Protein 7WLH (pdb70)

Nearest PDB structures (foldseek):
  7wlh-assembly1_B  TM=1.004E+00  e=1.954E-29  African swine fever virus
  2lxp-assembly1_A  TM=8.826E-01  e=1.468E-12  Homo sapiens
  3rz3-assembly4_D  TM=8.501E-01  e=4.775E-12  Homo sapiens
  7w76-assembly2_B  TM=8.666E-01  e=3.704E-11  Kluyveromyces lactis NRRL Y-1140
  7k5j-assembly2_E  TM=8.496E-01  e=8.300E-11  Saccharomyces cerevisiae S288C

B-factor: mean 105.03, std 25.99, range [60.43, 207.37]

Radius of gyration: 15.83 Å; Cα contacts (8 Å, |Δi|>4): 238; chains: 1; bounding box: 46×38×28 Å

Structure (mmCIF, N/CA/C/O backbone):
data_7WLH
#
_entry.id   7WLH
#
_cell.length_a   142.302
_cell.length_b   142.302
_cell.length_c   39.319
_cell.angle_alpha   90.000
_cell.angle_beta   90.000
_cell.angle_gamma   120.000
#
_symmetry.space_group_name_H-M   'P 32 2 1'
#
loop_
_entity.id
_entity.type
_entity.pdbx_description
1 polymer 'E2 ubiquitin-conjugating enzyme'
2 water water
#
loop_
_atom_site.group_PDB
_atom_site.id
_atom_site.type_symbol
_atom_site.label_atom_id
_atom_site.label_alt_id
_atom_site.label_comp_id
_atom_site.label_asym_id
_atom_site.label_entity_id
_atom_site.label_seq_id
_atom_site.pdbx_PDB_ins_code
_atom_site.Cartn_x
_atom_site.Cart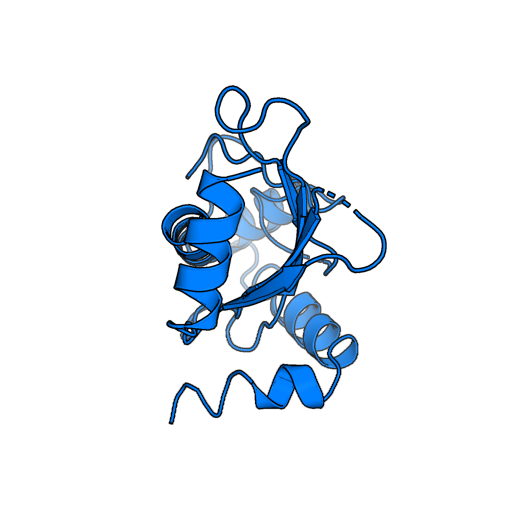n_y
_atom_site.Cartn_z
_atom_site.occupancy
_atom_site.B_iso_or_equiv
_atom_site.auth_seq_id
_atom_site.auth_comp_id
_atom_site.auth_asym_id
_atom_site.auth_atom_id
_atom_site.pdbx_PDB_model_num
ATOM 1 N N . SER A 1 3 ? 70.359 41.408 7.044 1.00 117.41 3 SER B N 1
ATOM 2 C CA . SER A 1 3 ? 69.626 40.551 6.101 1.00 119.18 3 SER B CA 1
ATOM 3 C C . SER A 1 3 ? 69.374 39.157 6.701 1.00 124.85 3 SER B C 1
ATOM 4 O O . SER A 1 3 ? 68.622 38.400 6.082 1.00 132.66 3 SER B O 1
ATOM 7 N N . ARG A 1 4 ? 69.869 38.863 7.906 1.00 108.97 4 ARG B N 1
ATOM 8 C CA . ARG A 1 4 ? 70.081 37.476 8.399 1.00 116.05 4 ARG B CA 1
ATOM 9 C C . ARG A 1 4 ? 68.935 36.986 9.315 1.00 122.54 4 ARG B C 1
ATOM 10 O O . ARG A 1 4 ? 68.492 35.807 9.172 1.00 97.32 4 ARG B O 1
ATOM 18 N N . PHE A 1 5 ? 68.500 37.808 10.274 1.00 137.78 5 PHE B N 1
ATOM 19 C CA . PHE A 1 5 ? 67.299 37.550 11.124 1.00 157.70 5 PHE B CA 1
ATOM 20 C C . PHE A 1 5 ? 66.095 37.406 10.177 1.00 144.10 5 PHE B C 1
ATOM 21 O O . PHE A 1 5 ? 65.399 36.348 10.163 1.00 100.08 5 PHE B O 1
ATOM 29 N N . LEU A 1 6 ? 65.882 38.468 9.391 1.00 130.82 6 LEU B N 1
ATOM 30 C CA . LEU A 1 6 ? 64.936 38.528 8.255 1.00 122.33 6 LEU B CA 1
ATOM 31 C C . LEU A 1 6 ? 64.786 37.127 7.684 1.00 124.54 6 LEU B C 1
ATOM 32 O O . LEU A 1 6 ? 63.701 36.523 7.838 1.00 125.49 6 LEU B O 1
ATOM 37 N N . ILE A 1 7 ? 65.890 36.636 7.118 1.00 102.97 7 ILE B N 1
ATOM 38 C CA . ILE A 1 7 ? 65.945 35.394 6.297 1.00 105.68 7 ILE B CA 1
ATOM 39 C C . ILE A 1 7 ? 65.488 34.195 7.145 1.00 108.04 7 ILE B C 1
ATOM 40 O O . ILE A 1 7 ? 64.784 33.299 6.582 1.00 100.66 7 ILE B O 1
ATOM 45 N N . ALA A 1 8 ? 65.842 34.174 8.436 1.00 103.79 8 ALA B N 1
ATOM 46 C CA . ALA A 1 8 ? 65.379 33.134 9.385 1.00 115.80 8 ALA B CA 1
ATOM 47 C C . ALA A 1 8 ? 63.869 33.300 9.585 1.00 120.04 8 ALA B C 1
ATOM 48 O O . ALA A 1 8 ? 63.120 32.295 9.423 1.00 101.33 8 ALA B O 1
ATOM 50 N N . GLU A 1 9 ? 63.438 34.526 9.906 1.00 118.10 9 GLU B N 1
ATOM 51 C CA . GLU A 1 9 ? 62.007 34.826 10.146 1.00 120.53 9 GLU B CA 1
ATOM 52 C C . GLU A 1 9 ? 61.280 34.371 8.876 1.00 116.98 9 GLU B C 1
ATOM 53 O O . GLU A 1 9 ? 60.361 33.518 8.984 1.00 99.66 9 GLU B O 1
ATOM 59 N N . TYR A 1 10 ? 61.761 34.834 7.712 1.00 108.36 10 TYR B N 1
ATOM 60 C CA . TYR A 1 10 ? 61.155 34.559 6.385 1.00 100.51 10 TYR B CA 1
ATOM 61 C C . TYR A 1 10 ? 60.949 33.051 6.233 1.00 102.48 10 TYR B C 1
ATOM 62 O O . TYR A 1 10 ? 59.800 32.628 5.986 1.00 97.74 10 TYR B O 1
ATOM 71 N N . ARG A 1 11 ? 62.021 32.262 6.378 1.00 112.29 11 ARG B N 1
ATOM 72 C CA . ARG A 1 11 ? 61.948 30.787 6.196 1.00 116.24 11 ARG B CA 1
ATOM 73 C C . ARG A 1 11 ? 60.980 30.244 7.251 1.00 122.22 11 ARG B C 1
ATOM 74 O O . ARG A 1 11 ? 60.178 29.350 6.882 1.00 108.36 11 ARG B O 1
ATOM 82 N N . HIS A 1 12 ? 61.012 30.811 8.474 1.00 133.42 12 HIS B N 1
ATOM 83 C CA . HIS A 1 12 ? 60.161 30.410 9.633 1.00 142.39 12 HIS B CA 1
ATOM 84 C C . HIS A 1 12 ? 58.703 30.429 9.161 1.00 130.15 12 HIS B C 1
ATOM 85 O O . HIS A 1 12 ? 58.012 29.368 9.277 1.00 98.34 12 HIS B O 1
ATOM 92 N N . LEU A 1 13 ? 58.319 31.560 8.551 1.00 120.18 13 LEU B N 1
ATOM 93 C CA . LEU A 1 13 ? 56.939 31.893 8.106 1.00 106.71 13 LEU B CA 1
ATOM 94 C C . LEU A 1 13 ? 56.526 31.021 6.913 1.00 106.58 13 LEU B C 1
ATOM 95 O O . LEU A 1 13 ? 55.382 30.482 6.955 1.00 104.75 13 LEU B O 1
ATOM 100 N N . ILE A 1 14 ? 57.414 30.823 5.926 1.00 110.42 14 ILE B N 1
ATOM 101 C CA . ILE A 1 14 ? 57.120 29.963 4.734 1.00 116.70 14 ILE B CA 1
ATOM 102 C C . ILE A 1 14 ? 56.897 28.519 5.199 1.00 125.45 14 ILE B C 1
ATOM 103 O O . ILE A 1 14 ? 56.080 27.845 4.564 1.00 108.15 14 ILE B O 1
ATOM 108 N N . GLU A 1 15 ? 57.633 28.071 6.227 1.00 138.65 15 GLU B N 1
ATOM 109 C CA . GLU A 1 15 ? 57.503 26.727 6.861 1.00 146.50 15 GLU B CA 1
ATOM 110 C C . GLU A 1 15 ? 56.186 26.629 7.639 1.00 136.24 15 GLU B C 1
ATOM 111 O O . GLU A 1 15 ? 55.675 25.503 7.725 1.00 122.53 15 GLU B O 1
ATOM 117 N N . ASN A 1 16 ? 55.718 27.751 8.213 1.00 136.47 16 ASN B N 1
ATOM 118 C CA . ASN A 1 16 ? 54.582 27.864 9.175 1.00 141.03 16 ASN B CA 1
ATOM 119 C C . ASN A 1 16 ? 53.469 28.733 8.592 1.00 130.51 16 ASN B C 1
ATOM 120 O O . ASN A 1 16 ? 53.101 29.739 9.192 1.00 124.00 16 ASN B O 1
ATOM 125 N N . PRO A 1 17 ? 52.856 28.370 7.445 1.00 133.00 17 PRO B N 1
ATOM 126 C CA . PRO A 1 17 ? 51.817 29.193 6.824 1.00 142.49 17 PRO B CA 1
ATOM 127 C C . PRO A 1 17 ? 50.713 29.620 7.802 1.00 137.08 17 PRO B C 1
ATOM 128 O O . PRO A 1 17 ? 50.247 28.771 8.537 1.00 140.60 17 PRO B O 1
ATOM 132 N N . SER A 1 18 ? 50.319 30.901 7.760 1.00 128.90 18 SER B N 1
ATOM 133 C CA . SER A 1 18 ? 49.303 31.537 8.644 1.00 119.59 18 SER B CA 1
ATOM 134 C C . SER A 1 18 ? 47.922 31.503 7.970 1.00 117.22 18 SER B C 1
ATOM 135 O O . SER A 1 18 ? 47.842 31.640 6.726 1.00 119.91 18 SER B O 1
ATOM 138 N N . GLU A 1 19 ? 46.874 31.334 8.777 1.00 116.93 19 GLU B N 1
ATOM 139 C CA . GLU A 1 19 ? 45.458 31.255 8.335 1.00 119.91 19 GLU B CA 1
ATOM 140 C C . GLU A 1 19 ? 45.073 32.599 7.694 1.00 119.07 19 GLU B C 1
ATOM 141 O O . GLU A 1 19 ? 44.151 32.617 6.823 1.00 114.40 19 GLU B O 1
ATOM 147 N N . ASN A 1 20 ? 45.789 33.671 8.069 1.00 101.15 20 ASN B N 1
ATOM 148 C CA . ASN A 1 20 ? 45.373 35.069 7.803 1.00 104.06 20 ASN B CA 1
ATOM 149 C C . ASN A 1 20 ? 46.574 35.988 7.516 1.00 96.25 20 ASN B C 1
ATOM 150 O O . ASN A 1 20 ? 46.534 37.153 7.922 1.00 93.13 20 ASN B O 1
ATOM 155 N N . PHE A 1 21 ? 47.580 35.509 6.785 1.00 97.75 21 PHE B N 1
ATOM 156 C CA . PHE A 1 21 ? 48.404 36.343 5.871 1.00 93.25 21 PHE B CA 1
ATOM 157 C C . PHE A 1 21 ? 49.346 35.454 5.058 1.00 93.13 21 PHE B C 1
ATOM 158 O O . PHE A 1 21 ? 49.770 34.419 5.568 1.00 111.64 21 PHE B O 1
ATOM 166 N N . LYS A 1 22 ? 49.565 35.841 3.798 1.00 104.40 22 LYS B N 1
ATOM 167 C CA . LYS A 1 22 ? 50.546 35.287 2.826 1.00 97.32 22 LYS B CA 1
ATOM 168 C C . LYS A 1 22 ? 51.652 36.345 2.771 1.00 92.56 22 LYS B C 1
ATOM 169 O O . LYS A 1 22 ? 51.328 37.546 2.677 1.00 93.63 22 LYS B O 1
ATOM 175 N N . ILE A 1 23 ? 52.911 35.945 2.891 1.00 100.54 23 ILE B N 1
ATOM 176 C CA . ILE A 1 23 ? 54.047 36.833 2.506 1.00 106.07 23 ILE B CA 1
ATOM 177 C C . ILE A 1 23 ? 54.878 36.139 1.420 1.00 100.21 23 ILE B C 1
ATOM 178 O O . ILE A 1 23 ? 54.688 34.929 1.162 1.00 98.01 23 ILE B O 1
ATOM 183 N N . SER A 1 24 ? 55.747 36.926 0.794 1.00 97.15 24 SER B N 1
ATOM 184 C CA . SER A 1 24 ? 56.535 36.610 -0.419 1.00 97.52 24 SER B CA 1
ATOM 185 C C . SER A 1 24 ? 57.468 37.801 -0.644 1.00 88.13 24 SER B C 1
ATOM 186 O O . SER A 1 24 ? 57.083 38.920 -0.292 1.00 92.55 24 SER B O 1
ATOM 189 N N . VAL A 1 25 ? 58.664 37.577 -1.167 1.00 88.75 25 VAL B N 1
ATOM 190 C CA . VAL A 1 25 ? 59.659 38.669 -1.341 1.00 93.80 25 VAL B CA 1
ATOM 191 C C . VAL A 1 25 ? 59.288 39.434 -2.603 1.00 96.79 25 VAL B C 1
ATOM 192 O O . VAL A 1 25 ? 58.897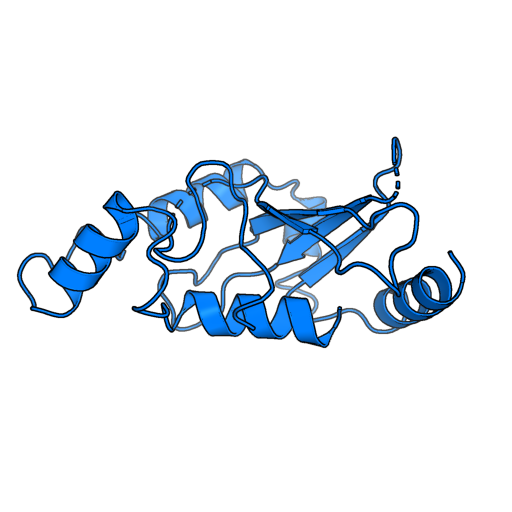 38.786 -3.603 1.00 101.66 25 VAL B O 1
ATOM 196 N N . ASN A 1 26 ? 59.414 40.756 -2.561 1.00 94.47 26 ASN B N 1
ATOM 197 C CA . ASN A 1 26 ? 59.232 41.578 -3.777 1.00 111.30 26 ASN B CA 1
ATOM 198 C C . ASN A 1 26 ? 60.396 41.182 -4.691 1.00 125.64 26 ASN B C 1
ATOM 199 O O . ASN A 1 26 ? 61.567 41.423 -4.325 1.00 122.96 26 ASN B O 1
ATOM 204 N N . GLU A 1 27 ? 60.070 40.475 -5.775 1.00 146.03 27 GLU B N 1
ATOM 205 C CA . GLU A 1 27 ? 61.038 39.952 -6.775 1.00 147.69 27 GLU B CA 1
ATOM 206 C C . GLU A 1 27 ? 62.008 41.080 -7.141 1.00 132.81 27 GLU B C 1
ATOM 207 O O . GLU A 1 27 ? 63.220 40.861 -6.998 1.00 124.82 27 GLU B O 1
ATOM 213 N N . LYS A 1 28 ? 61.471 42.247 -7.533 1.00 131.87 28 LYS B N 1
ATOM 214 C CA . LYS A 1 28 ? 62.229 43.460 -7.964 1.00 138.00 28 LYS B CA 1
ATOM 215 C C . LYS A 1 28 ? 63.093 43.974 -6.809 1.00 137.82 28 LYS B C 1
ATOM 216 O O . LYS A 1 28 ? 64.287 44.161 -7.043 1.00 141.41 28 LYS B O 1
ATOM 222 N N . ASP A 1 29 ? 62.515 44.185 -5.618 1.00 136.49 29 ASP B N 1
ATOM 223 C CA . ASP A 1 29 ? 63.202 44.800 -4.445 1.00 114.15 29 ASP B CA 1
ATOM 224 C C . ASP A 1 29 ? 63.326 43.790 -3.291 1.00 104.96 29 ASP B C 1
ATOM 225 O O . ASP A 1 29 ? 62.349 43.293 -2.752 1.00 101.20 29 ASP B O 1
ATOM 238 N N . THR A 1 31 ? 64.430 44.427 -0.348 1.00 94.60 31 THR B N 1
ATOM 239 C CA . THR A 1 31 ? 64.167 45.108 0.907 1.00 99.26 31 THR B CA 1
ATOM 240 C C . THR A 1 31 ? 62.653 45.261 1.154 1.00 104.13 31 THR B C 1
ATOM 241 O O . THR A 1 31 ? 62.288 45.951 2.129 1.00 108.43 31 THR B O 1
ATOM 245 N N . GLU A 1 32 ? 61.799 44.627 0.346 1.00 99.35 32 GLU B N 1
ATOM 246 C CA . GLU A 1 32 ? 60.323 44.703 0.485 1.00 92.39 32 GLU B CA 1
ATOM 247 C C . GLU A 1 32 ? 59.745 43.290 0.524 1.00 82.35 32 GLU B C 1
ATOM 248 O O . GLU A 1 32 ? 60.185 42.462 -0.255 1.00 92.72 32 GLU B O 1
ATOM 254 N N . TRP A 1 33 ? 58.788 43.026 1.402 1.00 84.48 33 TRP B N 1
ATOM 255 C CA . TRP A 1 33 ? 57.908 41.843 1.266 1.00 94.13 33 TRP B CA 1
ATOM 256 C C . TRP A 1 33 ? 56.517 42.313 0.872 1.00 98.55 33 TRP B C 1
ATOM 257 O O . TRP A 1 33 ? 56.051 43.323 1.425 1.00 120.33 33 TRP B O 1
ATOM 268 N N . ASP A 1 34 ? 55.909 41.595 -0.062 1.00 94.33 34 ASP B N 1
ATOM 269 C CA . ASP A 1 34 ? 54.483 41.725 -0.418 1.00 92.17 34 ASP B CA 1
ATOM 270 C C . ASP A 1 34 ? 53.721 40.857 0.570 1.00 93.66 34 ASP B C 1
ATOM 271 O O . ASP A 1 34 ? 54.000 39.648 0.638 1.00 93.78 34 ASP B O 1
ATOM 276 N N . VAL A 1 35 ? 52.789 41.459 1.292 1.00 92.15 35 VAL B N 1
ATOM 277 C CA . VAL A 1 35 ? 51.813 40.709 2.122 1.00 86.09 35 VAL B CA 1
ATOM 278 C C . VAL A 1 35 ? 50.435 40.873 1.504 1.00 81.04 35 VAL B C 1
ATOM 279 O O . VAL A 1 35 ? 50.191 41.882 0.777 1.00 79.46 35 VAL B O 1
ATOM 283 N N . ILE A 1 36 ? 49.607 39.886 1.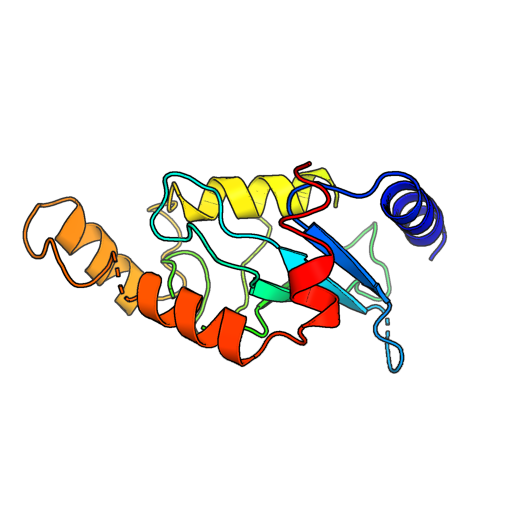798 1.00 75.17 36 ILE B N 1
ATOM 284 C CA . ILE A 1 36 ? 48.128 39.935 1.752 1.00 81.73 36 ILE B CA 1
ATOM 285 C C . ILE A 1 36 ? 47.692 39.572 3.160 1.00 87.19 36 ILE B C 1
ATOM 286 O O . ILE A 1 36 ? 48.007 38.427 3.530 1.00 83.57 36 ILE B O 1
ATOM 291 N N . LEU A 1 37 ? 47.057 40.463 3.935 1.00 84.76 37 LEU B N 1
ATOM 292 C CA . LEU A 1 37 ? 46.472 39.969 5.207 1.00 97.02 37 LEU B CA 1
ATOM 293 C C . LEU A 1 37 ? 44.963 39.925 5.088 1.00 87.81 37 LEU B C 1
ATOM 294 O O . LEU A 1 37 ? 44.400 40.827 4.528 1.00 79.47 37 LEU B O 1
ATOM 299 N N . ARG A 1 38 ? 44.381 38.836 5.577 1.00 96.02 38 ARG B N 1
ATOM 300 C CA . ARG A 1 38 ? 42.940 38.571 5.433 1.00 100.57 38 ARG B CA 1
ATOM 301 C C . ARG A 1 38 ? 42.195 39.357 6.501 1.00 94.99 38 ARG B C 1
ATOM 302 O O . ARG A 1 38 ? 42.603 39.354 7.684 1.00 95.98 38 ARG B O 1
ATOM 310 N N . GLY A 1 39 ? 41.096 39.960 6.092 1.00 91.79 39 GLY B N 1
ATOM 311 C CA . GLY A 1 39 ? 40.239 40.710 7.017 1.00 103.81 39 GLY B CA 1
ATOM 312 C C . GLY A 1 39 ? 39.698 39.815 8.122 1.00 88.26 39 GLY B C 1
ATOM 313 O O . GLY A 1 39 ? 39.185 38.737 7.852 1.00 89.48 39 GLY B O 1
ATOM 314 N N . PRO A 1 40 ? 39.747 40.265 9.386 1.00 83.25 40 PRO B N 1
ATOM 315 C CA . PRO A 1 40 ? 39.262 39.457 10.496 1.00 85.00 40 PRO B CA 1
ATOM 316 C C . PRO A 1 40 ? 37.799 39.103 10.275 1.00 87.58 40 PRO B C 1
ATOM 317 O O . PRO A 1 40 ? 37.008 39.959 9.884 1.00 88.81 40 PRO B O 1
ATOM 321 N N . PRO A 1 41 ? 37.410 37.822 10.461 1.00 91.51 41 PRO B N 1
ATOM 322 C CA . PRO A 1 41 ? 36.006 37.428 10.419 1.00 92.06 41 PRO B CA 1
ATOM 323 C C . PRO A 1 41 ? 35.215 38.052 11.564 1.00 91.97 41 PRO B C 1
ATOM 324 O O . PRO A 1 41 ? 35.827 38.432 12.542 1.00 93.04 41 PRO B O 1
ATOM 328 N N . ASP A 1 42 ? 33.894 38.113 11.377 1.00 103.83 42 ASP B N 1
ATOM 329 C CA . ASP A 1 42 ? 32.879 38.703 12.292 1.00 106.89 42 ASP B CA 1
ATOM 330 C C . ASP A 1 42 ? 33.176 40.184 12.493 1.00 96.81 42 ASP B C 1
ATOM 331 O O . ASP A 1 42 ? 32.801 40.715 13.536 1.00 127.14 42 ASP B O 1
ATOM 336 N N . THR A 1 43 ? 33.806 40.809 11.499 1.00 96.79 43 THR B N 1
ATOM 337 C CA . THR A 1 43 ? 34.025 42.273 11.407 1.00 89.66 43 THR B CA 1
ATOM 338 C C . THR A 1 43 ? 33.594 42.733 10.018 1.00 92.43 43 THR B C 1
ATOM 339 O O . THR A 1 43 ? 33.351 41.894 9.142 1.00 84.93 43 THR B O 1
ATOM 343 N N . PHE A 1 44 ? 33.545 44.037 9.821 1.00 89.79 44 PHE B N 1
ATOM 344 C CA . PHE A 1 44 ? 33.210 44.655 8.524 1.00 82.64 44 PHE B CA 1
ATOM 345 C C . PHE A 1 44 ? 34.179 44.197 7.428 1.00 85.02 44 PHE B C 1
ATOM 346 O O . PHE A 1 44 ? 33.761 44.134 6.256 1.00 88.05 44 PHE B O 1
ATOM 354 N N . TYR A 1 45 ? 35.422 43.882 7.804 1.00 80.57 45 TYR B N 1
ATOM 355 C CA . TYR A 1 45 ? 36.529 43.516 6.889 1.00 76.44 45 TYR B CA 1
ATOM 356 C C . TYR A 1 45 ? 36.402 42.037 6.493 1.00 81.48 45 TYR B C 1
ATOM 357 O O . TYR A 1 45 ? 37.261 41.599 5.708 1.00 81.30 45 TYR B O 1
ATOM 366 N N . GLU A 1 46 ? 35.315 41.366 6.908 1.00 86.92 46 GLU B N 1
ATOM 367 C CA . GLU A 1 46 ? 35.037 39.906 6.769 1.00 95.01 46 GLU B CA 1
ATOM 368 C C . GLU A 1 46 ? 35.856 39.271 5.643 1.00 101.75 46 GLU B C 1
ATOM 369 O O . GLU A 1 46 ? 36.679 38.395 5.962 1.00 128.74 46 GLU B O 1
ATOM 375 N N . GLY A 1 47 ? 35.651 39.635 4.379 1.00 78.05 47 GLY B N 1
ATOM 376 C CA . GLY A 1 47 ? 36.198 38.792 3.289 1.00 85.50 47 GLY B CA 1
ATOM 377 C C . GLY A 1 47 ? 37.431 39.363 2.599 1.00 89.26 47 GLY B C 1
ATOM 378 O O . GLY A 1 47 ? 37.575 39.135 1.399 1.00 82.66 47 GLY B O 1
ATOM 379 N N . GLY A 1 48 ? 38.345 39.949 3.362 1.00 88.06 48 GLY B N 1
ATOM 380 C CA . GLY A 1 48 ? 39.283 40.999 2.944 1.00 88.13 48 GLY B CA 1
ATOM 381 C C . GLY A 1 48 ? 40.310 40.591 1.907 1.00 88.07 48 GLY B C 1
ATOM 382 O O . GLY A 1 48 ? 40.178 41.027 0.774 1.00 118.23 48 GLY B O 1
ATOM 383 N N . LEU A 1 49 ? 41.397 39.943 2.295 1.00 96.58 49 LEU B N 1
ATOM 384 C CA . LEU A 1 49 ? 42.629 39.847 1.445 1.00 102.43 49 LEU B CA 1
ATOM 385 C C . LEU A 1 49 ? 43.134 41.230 1.019 1.00 83.86 49 LEU B C 1
ATOM 386 O O . LEU A 1 49 ? 42.931 41.560 -0.143 1.00 83.04 49 LEU B O 1
ATOM 391 N N . PHE A 1 50 ? 43.823 41.960 1.902 1.00 76.86 50 PHE B N 1
ATOM 392 C CA . PHE A 1 50 ? 44.368 43.314 1.622 1.00 86.49 50 PHE B CA 1
ATOM 393 C C . PHE A 1 50 ? 45.876 43.222 1.341 1.00 81.35 50 PHE B C 1
ATOM 394 O O . PHE A 1 50 ? 46.676 42.887 2.230 1.00 89.03 50 PHE B O 1
ATOM 402 N N . LYS A 1 51 ? 46.261 43.526 0.107 1.00 87.51 51 LYS B N 1
ATOM 403 C CA . LYS A 1 51 ? 47.676 43.611 -0.326 1.00 87.58 51 LYS B CA 1
ATOM 404 C C . LYS A 1 51 ? 48.310 44.789 0.405 1.00 75.17 51 LYS B C 1
ATOM 405 O O . LYS A 1 51 ? 47.656 45.826 0.504 1.00 68.64 51 LYS B O 1
ATOM 411 N N . ALA A 1 52 ? 49.547 44.632 0.866 1.00 72.92 52 ALA B N 1
ATOM 412 C CA . ALA A 1 52 ? 50.416 45.746 1.319 1.00 73.84 52 ALA B CA 1
ATOM 413 C C . ALA A 1 52 ? 51.894 45.356 1.161 1.00 77.66 52 ALA B C 1
ATOM 414 O O . ALA A 1 52 ? 52.176 44.174 0.772 1.00 72.40 52 ALA B O 1
ATOM 416 N N . LYS A 1 53 ? 52.794 46.299 1.457 1.00 74.93 53 LYS B N 1
ATOM 417 C CA . LYS A 1 53 ? 54.271 46.130 1.370 1.00 91.35 53 LYS B CA 1
ATOM 418 C C . LYS A 1 53 ? 54.892 46.377 2.748 1.00 89.25 53 LYS B C 1
ATOM 419 O O . LYS A 1 53 ? 54.688 47.458 3.322 1.00 88.61 53 LYS B O 1
ATOM 425 N N . ILE A 1 54 ? 55.687 45.439 3.241 1.00 95.43 54 ILE B N 1
ATOM 426 C CA . ILE A 1 54 ? 56.629 45.740 4.347 1.00 88.78 54 ILE B CA 1
ATOM 427 C C . ILE A 1 54 ? 57.953 46.065 3.689 1.00 81.96 54 ILE B C 1
ATOM 428 O O . ILE A 1 54 ? 58.498 45.175 3.055 1.00 98.00 54 ILE B O 1
ATOM 433 N N . ALA A 1 55 ? 58.400 47.303 3.818 1.00 87.00 55 ALA B N 1
ATOM 434 C CA . ALA A 1 55 ? 59.738 47.759 3.394 1.00 94.47 55 ALA B CA 1
ATOM 435 C C . ALA A 1 55 ? 60.656 47.805 4.619 1.00 100.40 55 ALA B C 1
ATOM 436 O O . ALA A 1 55 ? 60.414 48.619 5.513 1.00 96.83 55 ALA B O 1
ATOM 438 N N . PHE A 1 56 ? 61.702 46.987 4.645 1.00 98.44 56 PHE B N 1
ATOM 439 C CA . PHE A 1 56 ? 62.753 47.067 5.688 1.00 92.66 56 PHE B CA 1
ATOM 440 C C . PHE A 1 56 ? 63.805 48.102 5.287 1.00 93.39 56 PHE B C 1
ATOM 441 O O . PHE A 1 56 ? 64.368 48.028 4.200 1.00 107.08 56 PHE B O 1
ATOM 449 N N . PRO A 1 57 ? 64.088 49.128 6.117 1.00 92.85 57 PRO B N 1
ATOM 450 C CA . PRO A 1 57 ? 65.164 50.066 5.825 1.00 91.41 57 PRO B CA 1
ATOM 451 C C . PRO A 1 57 ? 66.518 49.381 5.753 1.00 105.96 57 PRO B C 1
ATOM 452 O O . PRO A 1 57 ? 66.647 48.188 6.039 1.00 100.34 57 PRO B O 1
ATOM 456 N N . PRO A 1 58 ? 67.557 50.131 5.333 1.00 118.70 58 PRO B N 1
ATOM 457 C CA . PRO A 1 58 ? 68.899 49.565 5.201 1.00 119.09 58 PRO B CA 1
ATOM 458 C C . PRO A 1 58 ? 69.405 48.896 6.493 1.00 119.07 58 PRO B C 1
ATOM 459 O O . PRO A 1 58 ? 69.813 47.711 6.458 1.00 98.16 58 PRO B O 1
ATOM 463 N N . GLU A 1 59 ? 69.344 49.645 7.601 1.00 121.82 59 GLU B N 1
ATOM 464 C CA . GLU A 1 59 ? 69.735 49.178 8.967 1.00 143.11 59 GLU B CA 1
ATOM 465 C C . GLU A 1 59 ? 68.747 48.134 9.513 1.00 132.41 59 GLU B C 1
ATOM 466 O O . GLU A 1 59 ? 69.132 47.317 10.386 1.00 102.04 59 GLU B O 1
ATOM 472 N N . TYR A 1 60 ? 67.494 48.173 9.079 1.00 125.62 60 TYR B N 1
ATOM 473 C CA . TYR A 1 60 ? 66.439 47.454 9.815 1.00 121.05 60 TYR B CA 1
ATOM 474 C C . TYR A 1 60 ? 66.982 47.330 11.231 1.00 139.50 60 TYR B C 1
ATOM 475 O O . TYR A 1 60 ? 67.367 48.349 11.796 1.00 170.83 60 TYR B O 1
ATOM 484 N N . PRO A 1 61 ? 67.209 46.124 11.799 1.00 120.42 61 PRO B N 1
ATOM 485 C CA . PRO A 1 61 ? 66.715 45.874 13.157 1.00 98.52 61 PRO B CA 1
ATOM 486 C C . PRO A 1 61 ? 66.668 47.211 13.912 1.00 98.93 61 PRO B C 1
ATOM 487 O O . PRO A 1 61 ? 65.650 47.527 14.499 1.00 91.82 61 PRO B O 1
ATOM 491 N N . TYR A 1 62 ? 67.732 48.009 13.778 1.00 105.02 62 TYR B N 1
ATOM 492 C CA . TYR A 1 62 ? 67.895 49.347 14.413 1.00 107.27 62 TYR B CA 1
ATOM 493 C C . TYR A 1 62 ? 66.735 50.301 14.095 1.00 95.91 62 TYR B C 1
ATOM 494 O O . TYR A 1 62 ? 66.321 51.024 14.998 1.00 118.85 62 TYR B O 1
ATOM 503 N N . ALA A 1 63 ? 66.267 50.355 12.852 1.00 103.11 63 ALA B N 1
ATOM 504 C CA . ALA A 1 63 ? 65.057 51.115 12.460 1.00 101.45 63 ALA B CA 1
ATOM 505 C C . ALA A 1 63 ? 63.889 50.146 12.290 1.00 107.22 63 ALA B C 1
ATOM 506 O O . ALA A 1 63 ? 64.048 48.974 11.928 1.00 94.94 63 ALA B O 1
ATOM 508 N N . PRO A 1 64 ? 62.655 50.615 12.544 1.00 105.97 64 PRO B N 1
ATOM 509 C CA . PRO A 1 64 ? 61.495 49.750 12.408 1.00 99.06 64 PRO B CA 1
ATOM 510 C C . PRO A 1 64 ? 61.086 49.649 10.938 1.00 105.60 64 PRO B C 1
ATOM 511 O O . PRO A 1 64 ? 61.248 50.603 10.151 1.00 93.79 64 PRO B O 1
ATOM 515 N N . PRO A 1 65 ? 60.536 48.479 10.542 1.00 87.54 65 PRO B N 1
ATOM 516 C CA . PRO A 1 65 ? 59.975 48.298 9.215 1.00 88.93 65 PRO B CA 1
ATOM 517 C C . PRO A 1 65 ? 58.736 49.191 9.039 1.00 96.66 65 PRO B C 1
ATOM 518 O O . PRO A 1 65 ? 58.005 49.375 9.985 1.00 89.35 65 PRO B O 1
ATOM 522 N N . ARG A 1 66 ? 58.587 49.753 7.834 1.00 106.10 66 ARG B N 1
ATOM 523 C CA . ARG A 1 66 ? 57.453 50.601 7.392 1.00 92.77 66 ARG B CA 1
ATOM 524 C C . ARG A 1 66 ? 56.451 49.681 6.689 1.00 88.25 66 ARG B C 1
ATOM 525 O O . ARG A 1 66 ? 56.895 48.679 6.125 1.00 88.12 66 ARG B O 1
ATOM 533 N N . LEU A 1 67 ? 55.149 49.936 6.874 1.00 93.75 67 LEU B N 1
ATOM 534 C CA . LEU A 1 67 ? 54.035 49.111 6.336 1.00 81.64 67 LEU B CA 1
ATOM 535 C C . LEU A 1 67 ? 53.102 50.027 5.555 1.00 84.81 67 LEU B C 1
ATOM 536 O O . LEU A 1 67 ? 52.664 51.024 6.127 1.00 85.23 67 LEU B O 1
ATOM 541 N N . THR A 1 68 ? 52.876 49.712 4.278 1.00 85.95 68 THR B N 1
ATOM 542 C CA . THR A 1 68 ? 52.036 50.508 3.357 1.00 84.59 68 THR B CA 1
ATOM 543 C C . THR A 1 68 ? 51.072 49.592 2.609 1.00 81.53 68 THR B C 1
ATOM 544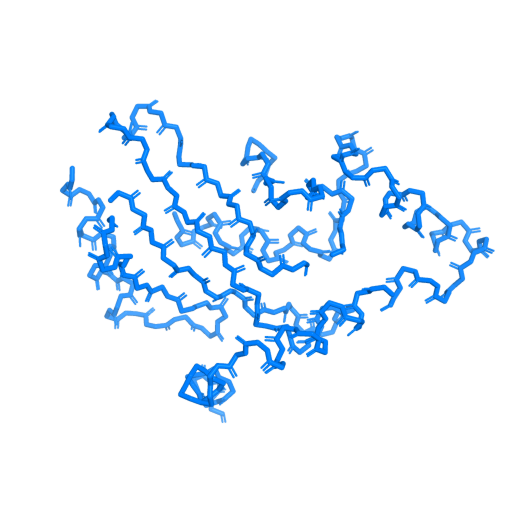 O O . THR A 1 68 ? 51.520 48.653 1.955 1.00 84.53 68 THR B O 1
ATOM 548 N N . PHE A 1 69 ? 49.783 49.861 2.741 1.00 81.65 69 PHE B N 1
ATOM 549 C CA . PHE A 1 69 ? 48.728 49.157 1.990 1.00 84.95 69 PHE B CA 1
ATOM 550 C C . PHE A 1 69 ? 48.793 49.578 0.523 1.00 89.97 69 PHE B C 1
ATOM 551 O O . PHE A 1 69 ? 48.900 50.779 0.203 1.00 83.04 69 PHE B O 1
ATOM 559 N N . THR A 1 70 ? 48.780 48.550 -0.317 1.00 89.72 70 THR B N 1
ATOM 560 C CA . THR A 1 70 ? 48.547 48.575 -1.777 1.00 86.52 70 THR B CA 1
ATOM 561 C C . THR A 1 70 ? 47.055 48.786 -1.995 1.00 82.00 70 THR B C 1
ATOM 562 O O . THR A 1 70 ? 46.697 49.786 -2.614 1.00 81.28 70 THR B O 1
ATOM 566 N N . SER A 1 71 ? 46.242 47.863 -1.470 1.00 74.25 71 SER B N 1
ATOM 567 C CA . SER A 1 71 ? 44.762 47.950 -1.426 1.00 74.61 71 SER B CA 1
ATOM 568 C C . SER A 1 71 ? 44.310 49.312 -0.885 1.00 78.06 71 SER B C 1
ATOM 569 O O . SER A 1 71 ? 44.975 49.915 -0.041 1.00 88.53 71 SER B O 1
ATOM 572 N N . GLU A 1 72 ? 43.198 49.802 -1.390 1.00 83.80 72 GLU B N 1
ATOM 573 C CA . GLU A 1 72 ? 42.520 50.921 -0.730 1.00 86.45 72 GLU B CA 1
ATOM 574 C C . GLU A 1 72 ? 41.966 50.318 0.543 1.00 79.95 72 GLU B C 1
ATOM 575 O O . GLU A 1 72 ? 41.432 49.195 0.519 1.00 71.13 72 GLU B O 1
ATOM 589 N N . TRP A 1 74 ? 39.750 51.360 4.257 1.00 71.50 74 TRP B N 1
ATOM 590 C CA . TRP A 1 74 ? 38.938 52.283 5.024 1.00 79.21 74 TRP B CA 1
ATOM 591 C C . TRP A 1 74 ? 39.135 52.014 6.517 1.00 81.64 74 TRP B C 1
ATOM 592 O O . TRP A 1 74 ? 38.605 51.006 7.047 1.00 79.11 74 TRP B O 1
ATOM 603 N N . HIS A 1 75 ? 39.911 52.863 7.164 1.00 75.71 75 HIS B N 1
ATOM 604 C CA . HIS A 1 75 ? 40.246 52.710 8.591 1.00 81.26 75 HIS B CA 1
ATOM 605 C C . HIS A 1 75 ? 40.802 54.029 9.071 1.00 81.42 75 HIS B C 1
ATOM 606 O O . HIS A 1 75 ? 41.520 54.690 8.324 1.00 88.60 75 HIS B O 1
ATOM 613 N N . PRO A 1 76 ? 40.428 54.453 10.298 1.00 86.55 76 PRO B N 1
ATOM 614 C CA . PRO A 1 76 ? 40.824 55.769 10.794 1.00 81.55 76 PRO B CA 1
ATOM 615 C C . PRO A 1 76 ? 42.335 55.877 11.006 1.00 82.78 76 PRO B C 1
ATOM 616 O O . PRO A 1 76 ? 42.865 56.985 10.925 1.00 81.48 76 PRO B O 1
ATOM 620 N N . ASN A 1 77 ? 42.999 54.741 11.217 1.00 83.56 77 ASN B N 1
ATOM 621 C CA . ASN A 1 77 ? 44.440 54.728 11.576 1.00 87.46 77 ASN B CA 1
ATOM 622 C C . ASN A 1 77 ? 45.325 54.536 10.347 1.00 89.18 77 ASN B C 1
ATOM 623 O O . ASN A 1 77 ? 46.570 54.737 10.470 1.00 89.88 77 ASN B O 1
ATOM 628 N N . ILE A 1 78 ? 44.733 54.189 9.205 1.00 87.69 78 ILE B N 1
ATOM 629 C CA . ILE A 1 78 ? 45.505 54.078 7.942 1.00 80.04 78 ILE B CA 1
ATOM 630 C C . ILE A 1 78 ? 45.264 55.331 7.107 1.00 77.55 78 ILE B C 1
ATOM 631 O O . ILE A 1 78 ? 44.076 55.636 6.852 1.00 74.86 78 ILE B O 1
ATOM 636 N N . TYR A 1 79 ? 46.347 56.003 6.699 1.00 72.94 79 TYR B N 1
ATOM 637 C CA . TYR A 1 79 ? 46.309 57.194 5.816 1.00 76.04 79 TYR B CA 1
ATOM 638 C C . TYR A 1 79 ? 45.780 56.792 4.454 1.00 85.09 79 TYR B C 1
ATOM 639 O O . TYR A 1 79 ? 45.710 55.576 4.159 1.00 80.13 79 TYR B O 1
ATOM 648 N N . SER A 1 80 ? 45.444 57.798 3.653 1.00 91.58 80 SER B N 1
ATOM 649 C CA . SER A 1 80 ? 44.816 57.626 2.322 1.00 94.25 80 SER B CA 1
ATOM 650 C C . SER A 1 80 ? 45.792 56.935 1.372 1.00 91.81 80 SER B C 1
ATOM 651 O O . SER A 1 80 ? 45.320 56.177 0.496 1.00 94.44 80 SER B O 1
ATOM 654 N N . ASP A 1 81 ? 47.092 57.167 1.575 1.00 85.81 81 ASP B N 1
ATOM 655 C CA . ASP A 1 81 ? 48.183 56.519 0.801 1.00 87.00 81 ASP B CA 1
ATOM 656 C C . ASP A 1 81 ? 48.510 55.119 1.341 1.00 84.30 81 ASP B C 1
ATOM 657 O O . ASP A 1 81 ? 49.397 54.481 0.782 1.00 103.63 81 ASP B O 1
ATOM 662 N N . GLY A 1 82 ? 47.891 54.678 2.431 1.00 84.40 82 GLY B N 1
ATOM 663 C CA . GLY A 1 82 ? 48.102 53.321 2.958 1.00 85.86 82 GLY B CA 1
ATOM 664 C C . GLY A 1 82 ? 49.224 53.241 3.986 1.00 83.24 82 GLY B C 1
ATOM 665 O O . GLY A 1 82 ? 49.421 52.131 4.502 1.00 74.50 82 GLY B O 1
ATOM 666 N N . LYS A 1 83 ? 49.948 54.332 4.282 1.00 77.61 83 LYS B N 1
ATOM 667 C CA . LYS A 1 83 ? 50.867 54.350 5.451 1.00 84.76 83 LYS B CA 1
ATOM 668 C C . LYS A 1 83 ? 50.004 54.004 6.675 1.00 86.07 83 LYS B C 1
ATOM 669 O O . LYS A 1 83 ? 48.878 54.543 6.845 1.00 81.96 83 LYS B O 1
ATOM 675 N N . LEU A 1 84 ? 50.462 53.022 7.429 1.00 88.48 84 LEU B N 1
ATOM 676 C CA . LEU A 1 84 ? 49.978 52.706 8.785 1.00 87.83 84 LEU B CA 1
ATOM 677 C C . LEU A 1 84 ? 51.177 52.810 9.716 1.00 93.03 84 LEU B C 1
ATOM 678 O O . LEU A 1 84 ? 52.005 51.878 9.633 1.00 96.91 84 LEU B O 1
ATOM 683 N N . CYS A 1 85 ? 51.291 53.888 10.514 1.00 117.45 85 CYS B N 1
ATOM 684 C CA . CYS A 1 85 ? 52.462 54.151 11.416 1.00 123.20 85 CYS B CA 1
ATOM 685 C C . CYS A 1 85 ? 52.515 53.071 12.507 1.00 118.78 85 CYS B C 1
ATOM 686 O O . CYS A 1 85 ? 51.626 53.063 13.367 1.00 130.68 85 CYS B O 1
ATOM 689 N N . ILE A 1 86 ? 53.525 52.195 12.450 1.00 121.61 86 ILE B N 1
ATOM 690 C CA . ILE A 1 86 ? 53.636 50.931 13.244 1.00 132.91 86 ILE B CA 1
ATOM 691 C C . ILE A 1 86 ? 53.592 51.222 14.756 1.00 137.36 86 ILE B C 1
ATOM 692 O O . ILE A 1 86 ? 53.018 50.380 15.508 1.00 121.52 86 ILE B O 1
ATOM 697 N N . SER A 1 87 ? 54.152 52.364 15.183 1.00 137.20 87 SER B N 1
ATOM 698 C CA . SER A 1 87 ? 54.295 52.793 16.604 1.00 139.55 87 SER B CA 1
ATOM 699 C C . SER A 1 87 ? 53.043 52.447 17.431 1.00 146.00 87 SER B C 1
ATOM 700 O O . SER A 1 87 ? 53.218 52.148 18.630 1.00 187.62 87 SER B O 1
ATOM 703 N N . ILE A 1 88 ? 51.845 52.447 16.826 1.00 126.80 88 ILE B N 1
ATOM 704 C CA . ILE A 1 88 ? 50.565 52.045 17.488 1.00 126.09 88 ILE B CA 1
ATOM 705 C C . ILE A 1 88 ? 50.701 50.617 18.052 1.00 131.45 88 ILE B C 1
ATOM 706 O O . ILE A 1 88 ? 51.072 50.475 19.235 1.00 158.21 88 ILE B O 1
ATOM 711 N N . LEU A 1 89 ? 50.415 49.589 17.259 1.00 128.40 89 LEU B N 1
ATOM 712 C CA . LEU A 1 89 ? 50.661 48.166 17.631 1.00 149.01 89 LEU B CA 1
ATOM 713 C C . LEU A 1 89 ? 50.550 47.320 16.345 1.00 148.77 89 LEU B C 1
ATOM 714 O O . LEU A 1 89 ? 50.505 47.901 15.209 1.00 96.01 89 LEU B O 1
ATOM 719 N N . ILE A 1 107 ? 57.210 40.356 13.356 1.00 98.07 107 ILE B N 1
ATOM 720 C CA . ILE A 1 107 ? 56.544 40.457 12.010 1.00 112.75 107 ILE B CA 1
ATOM 721 C C . ILE A 1 107 ? 55.263 39.629 12.024 1.00 107.15 107 ILE B C 1
ATOM 722 O O . ILE A 1 107 ? 54.212 40.173 11.675 1.00 98.99 107 ILE B O 1
ATOM 727 N N . ASP A 1 108 ? 55.417 38.330 12.260 1.00 109.97 108 ASP B N 1
ATOM 728 C CA . ASP A 1 108 ? 54.409 37.463 12.908 1.00 113.96 108 ASP B CA 1
ATOM 729 C C . ASP A 1 108 ? 53.436 38.325 13.726 1.00 118.50 108 ASP B C 1
ATOM 730 O O . ASP A 1 108 ? 52.213 38.337 13.437 1.00 91.68 108 ASP B O 1
ATOM 735 N N . THR A 1 109 ? 53.975 39.016 14.732 1.00 114.43 109 THR B N 1
ATOM 736 C CA . THR A 1 109 ? 53.197 39.737 15.768 1.00 127.99 109 THR B CA 1
ATOM 737 C C . THR A 1 109 ? 52.587 40.986 15.130 1.00 118.21 109 THR B C 1
ATOM 738 O O . THR A 1 109 ? 51.372 41.244 15.305 1.00 112.67 109 THR B O 1
ATOM 742 N N . ILE A 1 110 ? 53.433 41.726 14.423 1.00 103.28 110 ILE B N 1
ATOM 743 C CA . ILE A 1 110 ? 53.081 43.013 13.769 1.00 96.72 110 ILE B CA 1
ATOM 744 C C . ILE A 1 110 ? 51.870 42.813 12.857 1.00 94.35 110 ILE B C 1
ATOM 745 O O . ILE A 1 110 ? 50.984 43.661 12.890 1.00 97.16 110 ILE B O 1
ATOM 750 N N . LEU A 1 111 ? 51.844 41.759 12.041 1.00 92.54 111 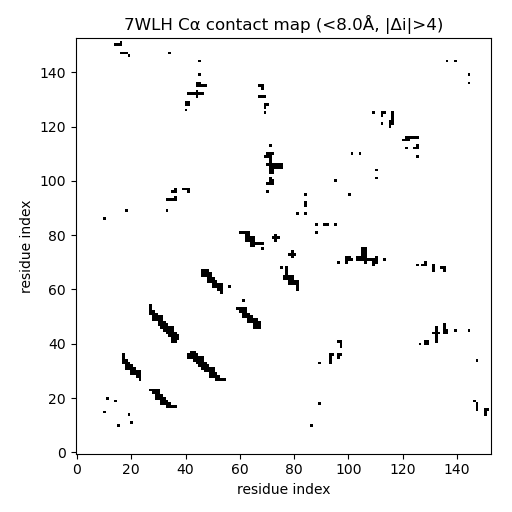LEU B N 1
ATOM 751 C CA . LEU A 1 111 ? 50.719 41.544 11.091 1.00 98.43 111 LEU B CA 1
ATOM 752 C C . LEU A 1 111 ? 49.463 41.234 11.898 1.00 93.72 111 LEU B C 1
ATOM 753 O O . LEU A 1 111 ? 48.418 41.857 11.615 1.00 91.52 111 LEU B O 1
ATOM 758 N N . LEU A 1 112 ? 49.580 40.325 12.869 1.00 100.04 112 LEU B N 1
ATOM 759 C CA . LEU A 1 112 ? 48.429 39.833 13.674 1.00 88.91 112 LEU B CA 1
ATOM 760 C C . LEU A 1 112 ? 47.877 40.992 14.506 1.00 84.69 112 LEU B C 1
ATOM 761 O O . LEU A 1 112 ? 46.648 41.063 14.693 1.00 86.66 112 LEU B O 1
ATOM 766 N N . SER A 1 113 ? 48.754 41.899 14.923 1.00 83.35 113 SER B N 1
ATOM 767 C CA . SER A 1 113 ? 48.384 43.149 15.619 1.00 92.04 113 SER B CA 1
ATOM 768 C C . SER A 1 113 ? 47.548 44.029 14.661 1.00 91.86 113 SER B C 1
ATOM 769 O O . SER A 1 113 ? 46.398 44.380 15.015 1.00 88.46 113 SER B O 1
ATOM 772 N N . VAL A 1 114 ? 48.057 44.328 13.461 1.00 98.72 114 VAL B N 1
ATOM 773 C CA . VAL A 1 114 ? 47.335 45.140 12.433 1.00 88.53 114 VAL B CA 1
ATOM 774 C C . VAL A 1 114 ? 45.935 44.541 12.226 1.00 87.78 114 VAL B C 1
ATOM 775 O O . VAL A 1 114 ? 44.935 45.297 12.210 1.00 77.28 114 VAL B O 1
ATOM 779 N N . ILE A 1 115 ? 45.856 43.223 12.067 1.00 79.77 115 ILE B N 1
ATOM 780 C CA . ILE A 1 115 ? 44.559 42.522 11.874 1.00 82.39 115 ILE B CA 1
ATOM 781 C C . ILE A 1 115 ? 43.640 42.891 13.035 1.00 85.70 115 ILE B C 1
ATOM 782 O O . ILE A 1 115 ? 42.493 43.280 12.749 1.00 94.66 115 ILE B O 1
ATOM 787 N N . SER A 1 116 ? 44.130 42.796 14.275 1.00 87.37 116 SER B N 1
ATOM 788 C CA . SER A 1 116 ? 43.358 43.131 15.502 1.00 87.31 116 SER B CA 1
ATOM 789 C C . SER A 1 116 ? 42.949 44.615 15.453 1.00 87.77 116 SER B C 1
ATOM 790 O O . SER A 1 116 ? 41.775 44.923 15.778 1.00 88.26 116 SER B O 1
ATOM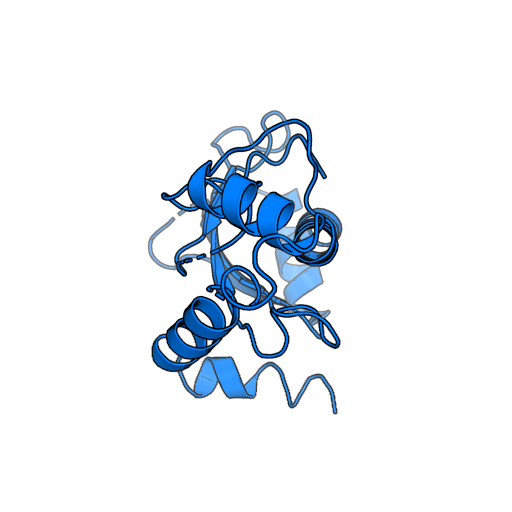 793 N N . LEU A 1 117 ? 43.837 45.512 15.015 1.00 74.81 117 LEU B N 1
ATOM 794 C CA . LEU A 1 117 ? 43.526 46.969 14.983 1.00 70.77 117 LEU B CA 1
ATOM 795 C C . LEU A 1 117 ? 42.370 47.271 14.024 1.00 85.26 117 LEU B C 1
ATOM 796 O O . LEU A 1 117 ? 41.685 48.275 14.249 1.00 86.93 117 LEU B O 1
ATOM 801 N N . LEU A 1 118 ? 42.205 46.494 12.951 1.00 84.61 118 LEU B N 1
ATOM 802 C CA . LEU A 1 118 ? 41.220 46.823 11.892 1.00 89.81 118 LEU B CA 1
ATOM 803 C C . LEU A 1 118 ? 39.850 46.979 12.548 1.00 96.67 118 LEU B C 1
ATOM 804 O O . LEU A 1 118 ? 39.063 47.895 12.173 1.00 102.74 118 LEU B O 1
ATOM 809 N N . ASN A 1 119 ? 39.606 46.127 13.533 1.00 89.46 119 ASN B N 1
ATOM 810 C CA . ASN A 1 119 ? 38.291 46.005 14.200 1.00 93.79 119 ASN B CA 1
ATOM 811 C C . ASN A 1 119 ? 38.238 46.834 15.497 1.00 88.32 119 ASN B C 1
ATOM 812 O O . ASN A 1 119 ? 37.167 46.863 16.078 1.00 93.64 119 ASN B O 1
ATOM 817 N N . GLU A 1 120 ? 39.318 47.503 15.919 1.00 76.34 120 GLU B N 1
ATOM 818 C CA . GLU A 1 120 ? 39.329 48.395 17.105 1.00 79.92 120 GLU B CA 1
ATOM 819 C C . GLU A 1 120 ? 40.105 49.658 16.776 1.00 74.72 120 GLU B C 1
ATOM 820 O O . GLU A 1 120 ? 41.200 49.903 17.273 1.00 81.80 120 GLU B O 1
ATOM 826 N N . PRO A 1 121 ? 39.576 50.532 15.917 1.00 77.25 121 PRO B N 1
ATOM 827 C CA . PRO A 1 121 ? 40.248 51.803 15.677 1.00 78.26 121 PRO B CA 1
ATOM 828 C C . PRO A 1 121 ? 40.641 52.466 17.002 1.00 75.71 121 PRO B C 1
ATOM 829 O O . PRO A 1 121 ? 39.906 52.416 18.000 1.00 85.81 121 PRO B O 1
ATOM 833 N N . ASN A 1 122 ? 41.805 53.072 16.942 1.00 79.96 122 ASN B N 1
ATOM 834 C CA . ASN A 1 122 ? 42.477 53.829 18.012 1.00 96.00 122 ASN B CA 1
ATOM 835 C C . ASN A 1 122 ? 42.055 55.280 17.846 1.00 86.63 122 ASN B C 1
ATOM 836 O O . ASN A 1 122 ? 42.459 55.924 16.887 1.00 89.57 122 ASN B O 1
ATOM 841 N N . PRO A 1 123 ? 41.267 55.859 18.773 1.00 102.76 123 PRO B N 1
ATOM 842 C CA . PRO A 1 123 ? 40.723 57.199 18.564 1.00 91.61 123 PRO B CA 1
ATOM 843 C C . PRO A 1 123 ? 41.751 58.324 18.721 1.00 92.70 123 PRO B C 1
ATOM 844 O O . PRO A 1 123 ? 41.362 59.433 18.510 1.00 84.18 123 PRO B O 1
ATOM 848 N N . ASP A 1 124 ? 43.015 58.010 19.028 1.00 112.36 124 ASP B N 1
ATOM 849 C CA . ASP A 1 124 ? 44.101 59.011 19.234 1.00 130.64 124 ASP B CA 1
ATOM 850 C C . ASP A 1 124 ? 44.585 59.526 17.866 1.00 123.78 124 ASP B C 1
ATOM 851 O O . ASP A 1 124 ? 44.158 60.617 17.518 1.00 109.34 124 ASP B O 1
ATOM 856 N N . SER A 1 125 ? 45.437 58.816 17.112 1.00 134.21 125 SER B N 1
ATOM 857 C CA . SER A 1 125 ? 45.943 59.315 15.799 1.00 141.91 125 SER B CA 1
ATOM 858 C C . SER A 1 125 ? 44.904 59.008 14.713 1.00 132.97 125 SER B C 1
ATOM 859 O O . SER A 1 125 ? 44.609 57.860 14.386 1.00 111.98 125 SER B O 1
ATOM 862 N N . PRO A 1 126 ? 44.244 60.038 14.152 1.00 119.10 126 PRO B N 1
ATOM 863 C CA . PRO A 1 126 ? 43.212 59.846 13.149 1.00 110.71 126 PRO B CA 1
ATOM 864 C C . PRO A 1 126 ? 43.875 60.161 11.804 1.00 116.20 126 PRO B C 1
ATOM 865 O O . PRO A 1 126 ? 43.621 61.231 11.220 1.00 106.31 126 PRO B O 1
ATOM 869 N N . ALA A 1 127 ? 44.762 59.246 11.406 1.00 103.41 127 ALA B N 1
ATOM 870 C CA . ALA A 1 127 ? 45.500 59.222 10.122 1.00 104.72 127 ALA B CA 1
ATOM 871 C C . ALA A 1 127 ? 44.618 59.738 8.980 1.00 97.69 127 ALA B C 1
ATOM 872 O O . ALA A 1 127 ? 44.955 60.749 8.372 1.00 106.72 127 ALA B O 1
ATOM 874 N N . ASN A 1 128 ? 43.534 59.029 8.699 1.00 99.02 128 ASN B N 1
ATOM 875 C CA . ASN A 1 128 ? 42.581 59.339 7.609 1.00 94.62 128 ASN B CA 1
ATOM 876 C C . ASN A 1 128 ? 41.310 59.885 8.252 1.00 93.87 128 ASN B C 1
ATOM 877 O O . ASN A 1 128 ? 40.509 59.079 8.796 1.00 81.28 128 ASN B O 1
ATOM 882 N N . VAL A 1 129 ? 41.139 61.200 8.149 1.00 89.14 129 VAL B N 1
ATOM 883 C CA . VAL A 1 129 ? 40.022 61.969 8.768 1.00 92.68 129 VAL B CA 1
ATOM 884 C C . VAL A 1 129 ? 38.645 61.417 8.344 1.00 88.63 129 VAL B C 1
ATOM 885 O O . VAL A 1 129 ? 37.763 61.207 9.205 1.00 91.29 129 VAL B O 1
ATOM 889 N N . ASP A 1 130 ? 38.434 61.228 7.051 1.00 83.20 130 ASP B N 1
ATOM 890 C CA . ASP A 1 130 ? 37.119 60.814 6.515 1.00 93.55 130 ASP B CA 1
ATOM 891 C C . ASP A 1 130 ? 36.699 59.536 7.246 1.00 83.88 130 ASP B C 1
ATOM 892 O O . ASP A 1 130 ? 35.537 59.431 7.646 1.00 87.97 130 ASP B O 1
ATOM 897 N N . ALA A 1 131 ? 37.612 58.591 7.411 1.00 78.65 131 ALA B N 1
ATOM 898 C CA . ALA A 1 131 ? 37.286 57.258 7.959 1.00 89.62 131 ALA B CA 1
ATOM 899 C C . ALA A 1 131 ? 36.930 57.438 9.435 1.00 87.62 131 ALA B C 1
ATOM 900 O O . ALA A 1 131 ? 35.955 56.827 9.917 1.00 88.15 131 ALA B O 1
ATOM 902 N N . ALA A 1 132 ? 37.703 58.278 10.110 1.00 83.42 132 ALA B N 1
ATOM 903 C CA . ALA A 1 132 ? 37.514 58.646 11.524 1.00 85.04 132 ALA B CA 1
ATOM 904 C C . ALA A 1 132 ? 36.121 59.265 11.705 1.00 86.02 132 ALA B C 1
ATOM 905 O O . ALA A 1 132 ? 35.309 58.598 12.374 1.00 92.13 132 ALA B O 1
ATOM 907 N N . LYS A 1 133 ? 35.833 60.436 11.100 1.00 84.12 133 LYS B N 1
ATOM 908 C CA . LYS A 1 133 ? 34.457 61.017 11.065 1.00 88.04 133 LYS B CA 1
ATOM 909 C C . LYS A 1 133 ? 33.461 59.864 10.886 1.00 84.98 133 LYS B C 1
ATOM 910 O O . LYS A 1 133 ? 32.551 59.705 11.715 1.00 104.38 133 LYS B O 1
ATOM 916 N N . SER A 1 134 ? 33.649 59.055 9.857 1.00 75.05 134 SER B N 1
ATOM 917 C CA . SER A 1 134 ? 32.690 58.001 9.450 1.00 86.51 134 SER B CA 1
ATOM 918 C C . SER A 1 134 ? 32.492 57.010 10.607 1.00 88.60 134 SER B C 1
ATOM 919 O O . SER A 1 134 ? 31.354 56.515 10.822 1.00 81.37 134 SER B O 1
ATOM 922 N N . TYR A 1 135 ? 33.560 56.708 11.337 1.00 87.38 135 TYR B N 1
ATOM 923 C CA . TYR A 1 135 ? 33.506 55.718 12.437 1.00 84.87 135 TYR B CA 1
ATOM 924 C C . TYR A 1 135 ? 32.724 56.313 13.614 1.00 85.89 135 TYR B C 1
ATOM 925 O O . TYR A 1 135 ? 31.768 55.668 14.070 1.00 76.99 135 TYR B O 1
ATOM 934 N N . ARG A 1 136 ? 33.132 57.506 14.061 1.00 85.85 136 ARG B N 1
ATOM 935 C CA . ARG A 1 136 ? 32.430 58.386 15.039 1.00 87.72 136 ARG B CA 1
ATOM 936 C C . ARG A 1 136 ? 30.929 58.391 14.744 1.00 86.51 136 ARG B C 1
ATOM 937 O O . ARG A 1 136 ? 30.152 58.006 15.619 1.00 89.91 136 ARG B O 1
ATOM 945 N N . LYS A 1 137 ? 30.553 58.750 13.519 1.00 87.82 137 LYS B N 1
ATOM 946 C CA . LYS A 1 137 ? 29.148 58.724 13.043 1.00 80.97 137 LYS B CA 1
ATOM 947 C C . LYS A 1 137 ? 28.509 57.351 13.293 1.00 74.58 137 LYS B C 1
ATOM 948 O O . LYS A 1 137 ? 27.405 57.338 13.796 1.00 85.48 137 LYS B O 1
ATOM 954 N N . LEU A 1 138 ? 29.178 56.230 13.045 1.00 78.82 138 LEU B N 1
ATOM 955 C CA . LEU A 1 138 ? 28.641 54.876 13.382 1.00 77.93 138 LEU B CA 1
ATOM 956 C C . LEU A 1 138 ? 28.471 54.676 14.902 1.00 87.79 138 LEU B C 1
ATOM 957 O O . LEU A 1 138 ? 27.561 53.908 15.348 1.00 87.11 138 LEU B O 1
ATOM 962 N N . LEU A 1 139 ? 29.376 55.246 15.690 1.00 87.81 139 LEU B N 1
ATOM 963 C CA . LEU A 1 139 ? 29.486 54.928 17.137 1.00 89.85 139 LEU B CA 1
ATOM 964 C C . LEU A 1 139 ? 28.379 55.664 17.868 1.00 96.37 139 LEU B C 1
ATOM 965 O O . LEU A 1 139 ? 27.679 54.987 18.666 1.00 87.84 139 LEU B O 1
ATOM 970 N N . TYR A 1 140 ? 28.276 56.968 17.558 1.00 83.70 140 TYR B N 1
ATOM 971 C CA . TYR A 1 140 ? 27.279 57.936 18.070 1.00 89.17 140 TYR B CA 1
ATOM 972 C C . TYR A 1 140 ? 25.937 57.776 17.341 1.00 85.33 140 TYR B C 1
ATOM 973 O O . TYR A 1 140 ? 25.016 58.592 17.524 1.00 98.26 140 TYR B O 1
ATOM 982 N N . LYS A 1 141 ? 25.801 56.715 16.556 1.00 93.34 141 LYS B 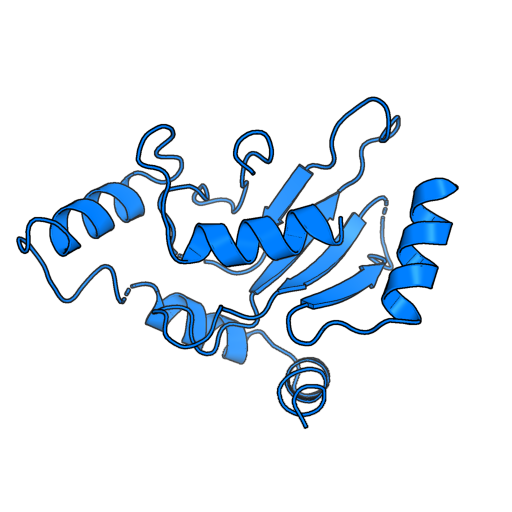N 1
ATOM 983 C CA . LYS A 1 141 ? 24.521 56.339 15.916 1.00 94.66 141 LYS B CA 1
ATOM 984 C C . LYS A 1 141 ? 24.007 57.447 14.978 1.00 91.92 141 LYS B C 1
ATOM 985 O O . LYS A 1 141 ? 22.841 57.357 14.625 1.00 87.32 141 LYS B O 1
ATOM 991 N N . GLU A 1 142 ? 24.839 58.434 14.593 1.00 92.23 142 GLU B N 1
ATOM 992 C CA . GLU A 1 142 ? 24.526 59.532 13.628 1.00 86.32 142 GLU B CA 1
ATOM 993 C C . GLU A 1 142 ? 24.350 58.960 12.212 1.00 86.74 142 GLU B C 1
ATOM 994 O O . GLU A 1 142 ? 23.513 59.457 11.492 1.00 96.24 142 GLU B O 1
ATOM 1000 N N . ASP A 1 143 ? 25.110 57.934 11.844 1.00 96.80 143 ASP B N 1
ATOM 1001 C CA . ASP A 1 143 ? 25.084 57.304 10.505 1.00 82.84 143 ASP B CA 1
ATOM 1002 C C . ASP A 1 143 ? 25.538 55.843 10.618 1.00 79.27 143 ASP B C 1
ATOM 1003 O O . ASP A 1 143 ? 26.739 55.588 10.738 1.00 79.57 143 ASP B O 1
ATOM 1008 N N . LEU A 1 144 ? 24.594 54.921 10.493 1.00 77.81 144 LEU B N 1
ATOM 1009 C CA . LEU A 1 144 ? 24.789 53.482 10.764 1.00 82.69 144 LEU B CA 1
ATOM 1010 C C . LEU A 1 144 ? 25.263 52.735 9.518 1.00 87.08 144 LEU B C 1
ATOM 1011 O O . LEU A 1 144 ? 25.514 51.496 9.648 1.00 84.50 144 LEU B O 1
ATOM 1016 N N . GLU A 1 145 ? 25.350 53.420 8.369 1.00 85.06 145 GLU B N 1
ATOM 1017 C CA . GLU A 1 145 ? 25.409 52.749 7.039 1.00 73.43 145 GLU B CA 1
ATOM 1018 C C . GLU A 1 145 ? 26.787 52.947 6.410 1.00 73.97 145 GLU B C 1
ATOM 1019 O O . GLU A 1 145 ? 27.372 51.951 5.922 1.00 75.89 145 GLU B O 1
ATOM 1025 N N . SER A 1 146 ? 27.300 54.171 6.443 1.00 69.25 146 SER B N 1
ATOM 1026 C CA . SER A 1 146 ? 28.542 54.553 5.734 1.00 74.46 146 SER B CA 1
ATOM 1027 C C . SER A 1 146 ? 29.706 53.647 6.144 1.00 74.56 146 SER B C 1
ATOM 1028 O O . SER A 1 146 ? 30.059 52.791 5.333 1.00 91.35 146 SER B O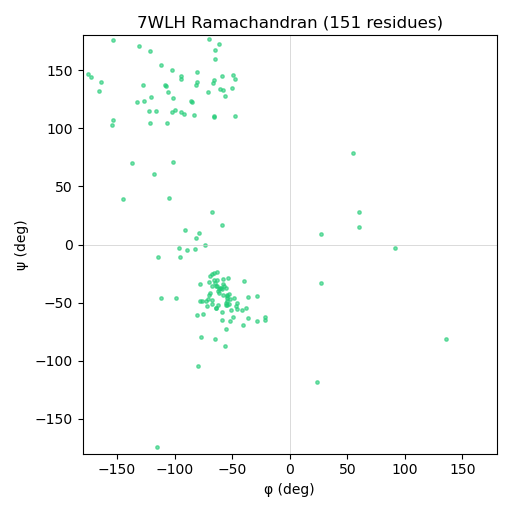 1
ATOM 1031 N N . TYR A 1 147 ? 30.248 53.781 7.359 1.00 84.24 147 TYR B N 1
ATOM 1032 C CA . TYR A 1 147 ? 31.522 53.126 7.750 1.00 76.70 147 TYR B CA 1
ATOM 1033 C C . TYR A 1 147 ? 31.495 51.668 7.290 1.00 78.04 147 TYR B C 1
ATOM 1034 O O . TYR A 1 147 ? 32.444 51.187 6.665 1.00 80.33 147 TYR B O 1
ATOM 1043 N N . PRO A 1 148 ? 30.437 50.890 7.594 1.00 71.10 148 PRO B N 1
ATOM 1044 C CA . PRO A 1 148 ? 30.406 49.481 7.193 1.00 82.07 148 PRO B CA 1
ATOM 1045 C C . PRO A 1 148 ? 30.511 49.247 5.686 1.00 84.26 148 PRO B C 1
ATOM 1046 O O . PRO A 1 148 ? 31.105 48.260 5.233 1.00 93.32 148 PRO B O 1
ATOM 1058 N N . GLU A 1 150 ? 31.601 51.551 3.443 1.00 64.48 150 GLU B N 1
ATOM 1059 C CA . GLU A 1 150 ? 32.910 51.976 2.995 1.00 73.61 150 GLU B CA 1
ATOM 1060 C C . GLU A 1 150 ? 33.921 50.845 3.154 1.00 72.16 150 GLU B C 1
ATOM 1061 O O . GLU A 1 150 ? 34.802 50.729 2.322 1.00 101.14 150 GLU B O 1
ATOM 1067 N N . VAL A 1 151 ? 33.778 50.007 4.158 1.00 78.27 151 VAL B N 1
ATOM 1068 C CA . VAL A 1 151 ? 34.712 48.864 4.344 1.00 81.27 151 VAL B CA 1
ATOM 1069 C C . VAL A 1 151 ? 34.328 47.791 3.319 1.00 74.97 151 VAL B C 1
ATOM 1070 O O . VAL A 1 151 ? 35.232 47.330 2.610 1.00 79.53 151 VAL B O 1
ATOM 1074 N N . LYS A 1 152 ? 33.040 47.439 3.215 1.00 78.95 152 LYS B N 1
ATOM 1075 C CA . LYS A 1 152 ? 32.568 46.358 2.301 1.00 87.03 152 LYS B CA 1
ATOM 1076 C C . LYS A 1 152 ? 33.014 46.703 0.880 1.00 85.29 152 LYS B C 1
ATOM 1077 O O . LYS A 1 152 ? 33.418 45.802 0.169 1.00 92.43 152 LYS B O 1
ATOM 1083 N N . ARG A 1 153 ? 33.012 47.982 0.533 1.00 77.14 153 ARG B N 1
ATOM 1084 C CA . ARG A 1 153 ? 33.626 48.508 -0.706 1.00 80.35 153 ARG B CA 1
ATOM 1085 C C . ARG A 1 153 ? 35.083 48.033 -0.837 1.00 83.51 153 ARG B C 1
ATOM 1086 O O . ARG A 1 153 ? 35.372 47.246 -1.757 1.00 96.40 153 ARG B O 1
ATOM 1094 N N . THR A 1 154 ? 35.973 48.458 0.054 1.00 78.31 154 THR B N 1
ATOM 1095 C CA . THR A 1 154 ? 37.400 48.040 0.045 1.00 77.97 154 THR B CA 1
ATOM 1096 C C . THR A 1 154 ? 37.531 46.505 0.035 1.00 78.54 154 THR B C 1
ATOM 1097 O O . THR A 1 154 ? 38.535 45.993 -0.450 1.00 84.77 154 THR B O 1
ATOM 1101 N N . VAL A 1 155 ? 36.576 45.784 0.596 1.00 74.73 155 VAL B N 1
ATOM 1102 C CA . VAL A 1 155 ? 36.620 44.299 0.632 1.00 81.15 155 VAL B CA 1
ATOM 1103 C C . VAL A 1 155 ? 36.379 43.783 -0.791 1.00 82.01 155 VAL B C 1
ATOM 1104 O O . VAL A 1 155 ? 37.087 42.875 -1.244 1.00 84.01 155 VAL B O 1
ATOM 1108 N N . LYS A 1 156 ? 35.363 44.323 -1.450 1.00 87.78 156 LYS B N 1
ATOM 1109 C CA . LYS A 1 156 ? 34.918 43.873 -2.787 1.00 85.79 156 LYS B CA 1
ATOM 1110 C C . LYS A 1 156 ? 36.087 44.157 -3.735 1.00 81.86 156 LYS B C 1
ATOM 1111 O O . LYS A 1 156 ? 36.614 43.235 -4.364 1.00 86.90 156 LYS B O 1
ATOM 1117 N N . LYS A 1 157 ? 36.525 45.401 -3.742 1.00 78.68 157 LYS B N 1
ATOM 1118 C CA . LYS A 1 157 ? 37.673 45.898 -4.534 1.00 78.52 157 LYS B CA 1
ATOM 1119 C C . LYS A 1 157 ? 38.881 44.951 -4.350 1.00 76.14 157 LYS B C 1
ATOM 1120 O O . LYS A 1 157 ? 39.486 44.544 -5.327 1.00 97.88 157 LYS B O 1
ATOM 1126 N N . SER A 1 158 ? 39.195 44.557 -3.131 1.00 81.00 158 SER B N 1
ATOM 1127 C CA . SER A 1 158 ? 40.377 43.726 -2.788 1.00 87.39 158 SER B CA 1
ATOM 1128 C C . SER A 1 158 ? 40.358 42.381 -3.511 1.00 79.53 158 SER B C 1
ATOM 1129 O O . SER A 1 158 ? 41.457 41.857 -3.772 1.00 88.82 158 SER B O 1
ATOM 1132 N N . LEU A 1 159 ? 39.175 41.786 -3.651 1.00 74.15 159 LEU B N 1
ATOM 1133 C CA . LEU A 1 159 ? 38.986 40.446 -4.264 1.00 84.79 159 LEU B CA 1
ATOM 1134 C C . LEU A 1 159 ? 39.065 40.593 -5.779 1.00 83.37 159 LEU B C 1
ATOM 1135 O O . LEU A 1 159 ? 39.562 39.684 -6.457 1.00 107.75 159 LEU B O 1
ATOM 1140 N N . ASP A 1 160 ? 38.585 41.719 -6.276 1.00 81.58 160 ASP B N 1
ATOM 1141 C CA . ASP A 1 160 ? 38.685 42.044 -7.706 1.00 86.57 160 ASP B CA 1
ATOM 1142 C C . ASP A 1 160 ? 40.173 42.015 -8.036 1.00 88.31 160 ASP B C 1
ATOM 1143 O O . ASP A 1 160 ? 40.512 41.363 -9.045 1.00 132.16 160 ASP B O 1
ATOM 1148 N N . GLU A 1 161 ? 41.011 42.594 -7.161 1.00 82.32 161 GLU B N 1
ATOM 1149 C CA . GLU A 1 161 ? 42.443 42.942 -7.431 1.00 88.16 161 GLU B CA 1
ATOM 1150 C C . GLU A 1 161 ? 43.359 41.767 -7.024 1.00 91.28 161 GLU B C 1
ATOM 1151 O O . GLU A 1 161 ? 44.603 41.919 -7.067 1.00 98.22 161 GLU B O 1
ATOM 1157 N N . CYS A 1 162 ? 42.756 40.606 -6.772 1.00 85.11 162 CYS B N 1
ATOM 1158 C CA . CYS A 1 162 ? 43.343 39.417 -6.125 1.00 94.68 162 CYS B CA 1
ATOM 1159 C C . CYS A 1 162 ? 43.375 38.238 -7.101 1.00 107.96 162 CYS B C 1
ATOM 1160 O O . CYS A 1 162 ? 42.279 37.744 -7.457 1.00 117.65 162 CYS B O 1
ATOM 1163 N N . SER A 1 163 ? 44.561 37.767 -7.492 1.00 114.44 163 SER B N 1
ATOM 1164 C CA . SER A 1 163 ? 44.715 36.614 -8.427 1.00 121.91 163 SER B CA 1
ATOM 1165 C C . SER A 1 163 ? 44.041 35.384 -7.822 1.00 113.79 163 SER B C 1
ATOM 1166 O O . SER A 1 163 ? 44.048 35.235 -6.606 1.00 114.51 163 SER B O 1
ATOM 1169 N N . PRO A 1 164 ? 43.405 34.478 -8.608 1.00 122.90 164 PRO B N 1
ATOM 1170 C CA . PRO A 1 164 ? 42.667 33.361 -8.013 1.00 122.60 164 PRO B CA 1
ATOM 1171 C C . PRO A 1 164 ? 43.654 32.396 -7.333 1.00 119.60 164 PRO B C 1
ATOM 1172 O O . PRO A 1 164 ? 43.263 31.729 -6.395 1.00 108.34 164 PRO B O 1
ATOM 1176 N N . GLU A 1 165 ? 44.914 32.382 -7.784 1.00 130.49 165 GLU B N 1
ATOM 1177 C CA . GLU A 1 165 ? 46.047 31.709 -7.082 1.00 138.39 165 GLU B CA 1
ATOM 1178 C C . GLU A 1 165 ? 46.012 32.153 -5.611 1.00 122.57 165 GLU B C 1
ATOM 1179 O O . GLU A 1 165 ? 45.779 31.288 -4.747 1.00 102.61 165 GLU B O 1
ATOM 1185 N N . ASP A 1 166 ? 46.183 33.463 -5.372 1.00 117.28 166 ASP B N 1
ATOM 1186 C CA . ASP A 1 166 ? 46.080 34.163 -4.059 1.00 102.05 166 ASP B CA 1
ATOM 1187 C C . ASP A 1 166 ? 44.827 33.706 -3.282 1.00 106.24 166 ASP B C 1
ATOM 1188 O O . ASP A 1 166 ? 44.969 33.257 -2.133 1.00 109.94 166 ASP B O 1
ATOM 1193 N N . ILE A 1 167 ? 43.632 33.807 -3.875 1.00 109.58 167 ILE B N 1
ATOM 1194 C CA . ILE A 1 167 ? 42.326 33.556 -3.181 1.00 108.44 167 ILE B CA 1
ATOM 1195 C C . ILE A 1 167 ? 42.263 32.101 -2.708 1.00 109.36 167 ILE B C 1
ATOM 1196 O O . ILE A 1 167 ? 41.752 31.866 -1.602 1.00 99.04 167 ILE B O 1
ATOM 1201 N N . GLU A 1 168 ? 42.749 31.178 -3.543 1.00 131.49 168 GLU B N 1
ATOM 1202 C CA . GLU A 1 168 ? 43.061 29.766 -3.192 1.00 134.54 168 GLU B CA 1
ATOM 1203 C C . GLU A 1 168 ? 43.711 29.728 -1.800 1.00 123.14 168 GLU B C 1
ATOM 1204 O O . GLU A 1 168 ? 43.042 29.277 -0.849 1.00 113.57 168 GLU B O 1
ATOM 1210 N N . TYR A 1 169 ? 44.944 30.238 -1.691 1.00 109.02 169 TYR B N 1
ATOM 1211 C CA . TYR A 1 169 ? 45.842 30.079 -0.519 1.00 110.41 169 TYR B CA 1
ATOM 1212 C C . TYR A 1 169 ? 45.031 30.098 0.774 1.00 118.52 169 TYR B C 1
ATOM 1213 O O . TYR A 1 169 ? 45.317 29.272 1.673 1.00 124.52 169 TYR B O 1
ATOM 1222 N N . PHE A 1 170 ? 44.091 31.043 0.883 1.00 125.72 170 PHE B N 1
ATOM 1223 C CA . PHE A 1 170 ? 43.462 31.432 2.171 1.00 127.82 170 PHE B CA 1
ATOM 1224 C C . PHE A 1 170 ? 42.391 30.410 2.538 1.00 141.57 170 PHE B C 1
ATOM 1225 O O . PHE A 1 170 ? 42.773 29.328 3.020 1.00 176.95 170 PHE B O 1
ATOM 1233 N N . LYS A 1 171 ? 41.114 30.756 2.367 1.00 164.79 171 LYS B N 1
ATOM 1234 C CA . LYS A 1 171 ? 39.994 29.799 2.561 1.00 184.64 171 LYS B CA 1
ATOM 1235 C C . LYS A 1 171 ? 40.445 28.563 1.776 1.00 162.38 171 LYS B C 1
ATOM 1236 O O . LYS A 1 171 ? 40.589 28.693 0.537 1.00 118.96 171 LYS B O 1
ATOM 1242 N N . ASN A 1 172 ? 40.772 27.479 2.501 1.00 164.87 172 ASN B N 1
ATOM 1243 C CA . ASN A 1 172 ? 41.711 26.394 2.091 1.00 167.85 172 ASN B CA 1
ATOM 1244 C C . ASN A 1 172 ? 42.623 26.072 3.288 1.00 182.06 172 ASN B C 1
ATOM 1245 O O . ASN A 1 172 ? 42.318 25.096 4.021 1.00 179.66 172 ASN B O 1
ATOM 1250 N N . ALA A 1 173 ? 43.682 26.877 3.487 1.00 181.97 173 ALA B N 1
ATOM 1251 C CA . ALA A 1 173 ? 44.532 26.926 4.702 1.00 165.07 173 ALA B CA 1
ATOM 1252 C C . ALA A 1 173 ? 43.689 27.473 5.859 1.00 173.75 173 ALA B C 1
ATOM 1253 O O . ALA A 1 173 ? 44.253 28.144 6.738 1.00 168.02 173 ALA B O 1
ATOM 1255 N N . ALA A 1 174 ? 42.373 27.252 5.785 1.00 186.38 174 ALA B N 1
ATOM 1256 C CA . ALA A 1 174 ? 41.383 27.341 6.880 1.00 191.77 174 ALA B CA 1
ATOM 1257 C C . ALA A 1 174 ? 40.800 25.951 7.152 1.00 199.36 174 ALA B C 1
ATOM 1258 O O . ALA A 1 174 ? 40.094 25.784 8.171 1.00 196.42 174 ALA B O 1
ATOM 1260 N N . SER A 1 175 ? 41.091 24.996 6.263 1.00 196.13 175 SER B N 1
ATOM 1261 C CA . SER A 1 175 ? 40.396 23.692 6.148 1.00 181.91 175 SER B CA 1
ATOM 1262 C C . SER A 1 175 ? 38.886 23.932 6.264 1.00 166.61 175 SER B C 1
ATOM 1263 O O . SER A 1 175 ? 38.114 22.993 6.317 1.00 160.31 175 SER B O 1
#

Sequence (153 aa):
SRFLIAEYRHLIENPSENFKISVNEKDTEWDVILRGPPDTFYEGGLFKAKIAFPPEYPYAPPRLTFTSEWHPNIYSDGKLCISILIDTILLSVISLLNEPNPDSPANVDAAKSYRKLLYKEDLESYPEVKRTVKKSLDECSPEDIEYFKNAAS

Solvent-accessible surface area: 9254 Å² total

Secondary structure (DSSP, 8-state):
-HHHHHHHHHHHHS-BTTBEEEE-S---EEEEEEPPPTTSTTTT--EEEEEEPPSSGGGSPPEEEES----TTS-TT-B--TT---HHHHHHHHHHHTS--SS--SSHHHHHHHHHHHTTS-SSS---HHHHHHHHHHTS-HHHHHHTTTTT-

Foldseek 3Di:
DPVCVVVVVVCVVPPDLFKDWDPPPVHCKIWMFGQADPPALSHGARWIKIFRADPVPVVDPTWIATPQAAAQQAARRRTRPQVPDVVRSSVRVNVCRRPPDLPRRRHVVNNVVVVCCVVVVDVPPNSVSNVSRVVNVVVADVVRVCSHVVSVD